Protein AF-A0A961H4I8-F1 (afdb_monomer_lite)

Foldseek 3Di:
DLVVVLVVVVVCVVVVNDDPVVNVVSVVVVVVVVVVVVVVVVVVVVVLVVVCVVVVHDDPRSVPDDPPDDDPDPPPPPPVDPDDDDDDDDPPDDDDDDDDDDDDDDDD

Radius of gyration: 35.96 Å; chains: 1; bounding box: 76×54×90 Å

Structure (mmCIF, N/CA/C/O backbone):
data_AF-A0A961H4I8-F1
#
_entry.id   AF-A0A961H4I8-F1
#
loop_
_atom_site.group_PDB
_atom_site.id
_atom_site.type_symbol
_atom_site.label_atom_id
_atom_site.label_alt_id
_atom_site.label_comp_id
_atom_site.label_asym_id
_atom_site.label_entity_id
_atom_site.label_seq_id
_atom_site.pdbx_PDB_ins_code
_atom_site.Cartn_x
_atom_site.Cartn_y
_atom_site.Cartn_z
_atom_site.occupancy
_atom_site.B_iso_or_equiv
_atom_site.auth_seq_id
_atom_site.auth_comp_id
_atom_site.auth_asym_id
_atom_site.auth_atom_id
_atom_site.pdbx_PDB_model_num
ATOM 1 N N . SER A 1 1 ? 8.508 -9.123 -2.137 1.00 87.50 1 SER A N 1
ATOM 2 C CA . SER A 1 1 ? 7.846 -7.839 -1.814 1.00 87.50 1 SER A CA 1
ATOM 3 C C . SER A 1 1 ? 8.085 -6.855 -2.954 1.00 87.50 1 SER A C 1
ATOM 5 O O . SER A 1 1 ? 9.051 -7.041 -3.688 1.00 87.50 1 SER A O 1
ATOM 7 N N . ALA A 1 2 ? 7.248 -5.821 -3.115 1.00 95.44 2 ALA A N 1
ATOM 8 C CA . ALA A 1 2 ? 7.421 -4.816 -4.177 1.00 95.44 2 ALA A CA 1
ATOM 9 C C . ALA A 1 2 ? 8.763 -4.060 -4.079 1.00 95.44 2 ALA A C 1
ATOM 11 O O . ALA A 1 2 ? 9.375 -3.751 -5.094 1.00 95.44 2 ALA A O 1
ATOM 12 N N . ALA A 1 3 ? 9.273 -3.841 -2.860 1.00 97.00 3 ALA A N 1
ATOM 13 C CA . ALA A 1 3 ? 10.578 -3.213 -2.639 1.00 97.00 3 ALA A CA 1
ATOM 14 C C . ALA A 1 3 ? 11.747 -4.046 -3.194 1.00 97.00 3 ALA A C 1
ATOM 16 O O . ALA A 1 3 ? 12.599 -3.508 -3.891 1.00 97.00 3 ALA A O 1
ATOM 17 N N . LEU A 1 4 ? 11.754 -5.363 -2.944 1.00 97.94 4 LEU A N 1
ATOM 18 C CA . LEU A 1 4 ? 12.785 -6.260 -3.482 1.00 97.94 4 LEU A CA 1
ATOM 19 C C . LEU A 1 4 ? 12.721 -6.354 -5.013 1.00 97.94 4 LEU A C 1
ATOM 21 O O . LEU A 1 4 ? 13.757 -6.452 -5.665 1.00 97.94 4 LEU A O 1
ATOM 25 N N . ALA A 1 5 ? 11.514 -6.308 -5.588 1.00 96.94 5 ALA A N 1
ATOM 26 C CA . ALA A 1 5 ? 11.332 -6.288 -7.038 1.00 96.94 5 ALA A CA 1
ATOM 27 C C . ALA A 1 5 ? 11.923 -5.012 -7.659 1.00 96.94 5 ALA A C 1
ATOM 29 O O . ALA A 1 5 ? 12.699 -5.103 -8.608 1.00 96.94 5 ALA A O 1
ATOM 30 N N . PHE A 1 6 ? 11.638 -3.845 -7.072 1.00 98.31 6 PHE A N 1
ATOM 31 C CA . PHE A 1 6 ? 12.216 -2.574 -7.508 1.00 98.31 6 PHE A CA 1
ATOM 32 C C . PHE A 1 6 ? 13.747 -2.553 -7.379 1.00 98.31 6 PHE A C 1
ATOM 34 O O . PHE A 1 6 ? 14.434 -2.162 -8.316 1.00 98.31 6 PHE A O 1
ATOM 41 N N . GLU A 1 7 ? 14.303 -3.044 -6.268 1.00 98.38 7 GLU A N 1
ATOM 42 C CA . GLU A 1 7 ? 15.759 -3.142 -6.079 1.00 98.38 7 GLU A CA 1
ATOM 43 C C . GLU A 1 7 ? 16.421 -4.073 -7.114 1.00 98.38 7 GLU A C 1
ATOM 45 O O . GLU A 1 7 ? 17.521 -3.812 -7.604 1.00 98.38 7 GLU A O 1
ATOM 50 N N . GLY A 1 8 ? 15.756 -5.177 -7.466 1.00 98.38 8 GLY A N 1
ATOM 51 C CA . GLY A 1 8 ? 16.187 -6.058 -8.551 1.00 98.38 8 GLY A CA 1
ATOM 52 C C . GLY A 1 8 ? 16.180 -5.352 -9.908 1.00 98.38 8 GLY A C 1
ATOM 53 O O . GLY A 1 8 ? 17.176 -5.403 -10.627 1.00 98.38 8 GLY A O 1
ATOM 54 N N . ALA A 1 9 ? 15.093 -4.652 -10.234 1.00 98.06 9 ALA A N 1
ATOM 55 C CA . ALA A 1 9 ? 14.967 -3.906 -11.483 1.00 98.06 9 ALA A CA 1
ATOM 56 C C . ALA A 1 9 ? 15.982 -2.764 -11.594 1.00 98.06 9 ALA A C 1
ATOM 58 O O . ALA A 1 9 ? 16.558 -2.587 -12.662 1.00 98.06 9 ALA A O 1
ATOM 59 N N . GLN A 1 10 ? 16.280 -2.059 -10.498 1.00 98.44 10 GLN A N 1
ATOM 60 C CA . GLN A 1 10 ? 17.323 -1.032 -10.480 1.00 98.44 10 GLN A CA 1
ATOM 61 C C . GLN A 1 10 ? 18.674 -1.614 -10.905 1.00 98.44 10 GLN A C 1
ATOM 63 O O . GLN A 1 10 ? 19.298 -1.107 -11.829 1.00 98.44 10 GLN A O 1
ATOM 68 N N . ARG A 1 11 ? 19.079 -2.749 -10.321 1.00 98.56 11 ARG A N 1
ATOM 69 C CA . ARG A 1 11 ? 20.334 -3.423 -10.695 1.00 98.56 11 ARG A CA 1
ATOM 70 C C . ARG A 1 11 ? 20.356 -3.881 -12.151 1.00 98.56 11 ARG A C 1
ATOM 72 O O . ARG A 1 11 ? 21.398 -3.822 -12.796 1.00 98.56 11 ARG A O 1
ATOM 79 N N . LEU A 1 12 ? 19.227 -4.361 -12.669 1.00 98.38 12 LEU A N 1
ATOM 80 C CA . LEU A 1 12 ? 19.120 -4.762 -14.072 1.00 98.38 12 LEU A CA 1
ATOM 81 C C . LEU A 1 12 ? 19.204 -3.559 -15.015 1.00 98.38 12 LEU A C 1
ATOM 83 O O . LEU A 1 12 ? 19.835 -3.668 -16.063 1.00 98.38 12 LEU A O 1
ATOM 87 N N . TYR A 1 13 ? 18.603 -2.432 -14.643 1.00 98.50 13 TYR A N 1
ATOM 88 C CA . TYR A 1 13 ? 18.672 -1.193 -15.409 1.00 98.50 13 TYR A CA 1
ATOM 89 C C . TYR A 1 13 ? 20.095 -0.629 -15.420 1.00 98.50 13 TYR A C 1
ATOM 91 O O . TYR A 1 13 ? 20.620 -0.321 -16.486 1.00 98.50 13 TYR A O 1
ATOM 99 N N . ASP A 1 14 ? 20.757 -0.599 -14.261 1.00 98.25 14 ASP A N 1
ATOM 100 C CA . ASP A 1 14 ? 22.144 -0.142 -14.127 1.00 98.25 14 ASP A CA 1
ATOM 101 C C . ASP A 1 14 ? 23.116 -1.012 -14.949 1.00 98.25 14 ASP A C 1
ATOM 103 O O . ASP A 1 14 ? 24.116 -0.523 -15.471 1.00 98.25 14 ASP A O 1
ATOM 107 N N . ALA A 1 15 ? 22.804 -2.304 -15.106 1.00 98.31 15 ALA A N 1
ATOM 108 C CA . ALA A 1 15 ? 23.533 -3.231 -15.971 1.00 98.31 15 ALA A CA 1
ATOM 109 C C . ALA A 1 15 ? 23.150 -3.133 -17.465 1.00 98.31 15 ALA A C 1
ATOM 111 O O . ALA A 1 15 ? 23.727 -3.845 -18.285 1.00 98.31 15 ALA A O 1
ATOM 112 N N . GLY A 1 16 ? 22.176 -2.292 -17.829 1.00 97.88 16 GLY A N 1
ATOM 113 C CA . GLY A 1 16 ? 21.677 -2.134 -19.199 1.00 97.88 16 GLY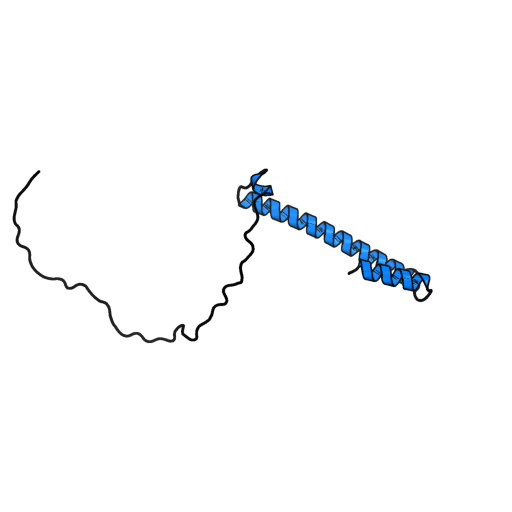 A CA 1
ATOM 114 C C . GLY A 1 16 ? 20.810 -3.293 -19.705 1.00 97.88 16 GLY A C 1
ATOM 115 O O . GLY A 1 16 ? 20.562 -3.392 -20.904 1.00 97.88 16 GLY A O 1
ATOM 116 N N . ASN A 1 17 ? 20.349 -4.176 -18.814 1.00 98.44 17 ASN A N 1
ATOM 117 C CA . ASN A 1 17 ? 19.570 -5.367 -19.169 1.00 98.44 17 ASN A CA 1
ATOM 118 C C . ASN A 1 17 ? 18.081 -5.078 -19.393 1.00 98.44 17 ASN A C 1
ATOM 120 O O . ASN A 1 17 ? 17.392 -5.883 -20.017 1.00 98.44 17 ASN A O 1
ATOM 124 N N . ILE A 1 18 ? 17.572 -3.966 -18.863 1.00 98.44 18 ILE A N 1
ATOM 125 C CA . ILE A 1 18 ? 16.188 -3.523 -19.053 1.00 98.44 18 ILE A CA 1
ATOM 126 C C . ILE A 1 18 ? 16.160 -2.045 -19.426 1.00 98.44 18 ILE A C 1
ATOM 128 O O . ILE A 1 18 ? 17.100 -1.301 -19.148 1.00 98.44 18 ILE A O 1
ATOM 132 N N . VAL A 1 19 ? 15.064 -1.616 -20.044 1.00 98.31 19 VAL A N 1
ATOM 133 C CA . VAL A 1 19 ? 14.852 -0.213 -20.416 1.00 98.31 19 VAL A CA 1
ATOM 134 C C . VAL A 1 19 ? 14.240 0.581 -19.260 1.00 98.31 19 VAL A C 1
ATOM 136 O O . VAL A 1 19 ? 13.623 0.019 -18.356 1.00 98.31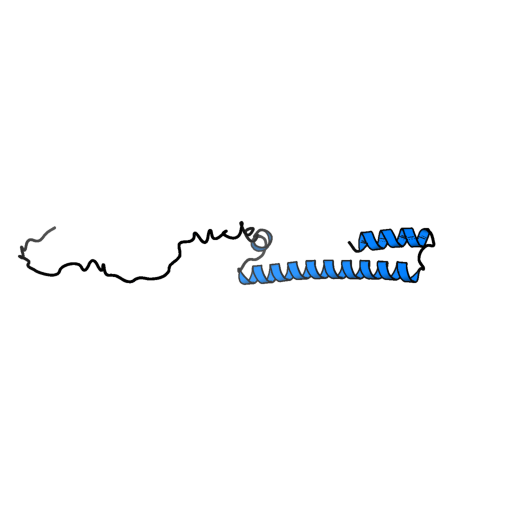 19 VAL A O 1
ATOM 139 N N . GLU A 1 20 ? 14.355 1.909 -19.315 1.00 98.19 20 GLU A N 1
ATOM 140 C CA . GLU A 1 20 ? 13.848 2.820 -18.275 1.00 98.19 20 GLU A CA 1
ATOM 141 C C . GLU A 1 20 ? 12.350 2.623 -17.994 1.00 98.19 20 GLU A C 1
ATOM 143 O O . GLU A 1 20 ? 11.917 2.664 -16.845 1.00 98.19 20 GLU A O 1
ATOM 148 N N . LEU A 1 21 ? 11.556 2.322 -19.029 1.00 98.31 21 LEU A N 1
ATOM 149 C CA . LEU A 1 21 ? 10.129 2.034 -18.879 1.00 98.31 21 LEU A CA 1
ATOM 150 C C . LEU A 1 21 ? 9.862 0.872 -17.908 1.00 98.31 21 LEU A C 1
ATOM 152 O O . LEU A 1 21 ? 8.900 0.925 -17.143 1.00 98.31 21 LEU A O 1
ATOM 156 N N . ASP A 1 22 ? 10.693 -0.170 -17.927 1.00 98.31 22 ASP A N 1
ATOM 157 C CA . ASP A 1 22 ? 10.526 -1.322 -17.040 1.00 98.31 22 ASP A CA 1
ATOM 158 C C . ASP A 1 22 ? 10.929 -0.981 -15.602 1.00 98.31 22 ASP A C 1
ATOM 160 O O . ASP A 1 22 ? 10.229 -1.367 -14.665 1.00 98.31 22 ASP A O 1
ATOM 164 N N . LEU A 1 23 ? 11.973 -0.165 -15.416 1.00 98.56 23 LEU A N 1
ATOM 165 C CA . LEU A 1 23 ? 12.325 0.374 -14.100 1.00 98.56 23 LEU A CA 1
ATOM 166 C C . LEU A 1 23 ? 11.185 1.228 -13.516 1.00 98.56 23 LEU A C 1
ATOM 168 O O . LEU A 1 23 ? 10.799 1.048 -12.358 1.00 98.56 23 LEU A O 1
ATOM 172 N N . LEU A 1 24 ? 10.606 2.123 -14.323 1.00 98.62 24 LEU A N 1
ATOM 173 C CA . LEU A 1 24 ? 9.497 2.991 -13.915 1.00 98.62 24 LEU A CA 1
ATOM 174 C C . LEU A 1 24 ? 8.238 2.194 -13.550 1.00 98.62 24 LEU A C 1
ATOM 176 O O . LEU A 1 24 ? 7.519 2.566 -12.622 1.00 98.62 24 LEU A O 1
ATOM 180 N N . ARG A 1 25 ? 7.979 1.065 -14.221 1.00 98.38 25 ARG A N 1
ATOM 181 C CA . ARG A 1 25 ? 6.878 0.157 -13.859 1.00 98.38 25 ARG A CA 1
ATOM 182 C C . ARG A 1 25 ? 7.060 -0.436 -12.467 1.00 98.38 25 ARG A C 1
ATOM 184 O O . ARG A 1 25 ? 6.102 -0.455 -11.695 1.00 98.38 25 ARG A O 1
ATOM 191 N N . GLU A 1 26 ? 8.260 -0.900 -12.124 1.00 98.31 26 GLU A N 1
ATOM 192 C CA . GLU A 1 26 ? 8.509 -1.418 -10.773 1.00 98.31 26 GLU A CA 1
ATOM 193 C C . GLU A 1 26 ? 8.470 -0.308 -9.715 1.00 98.31 26 GLU A C 1
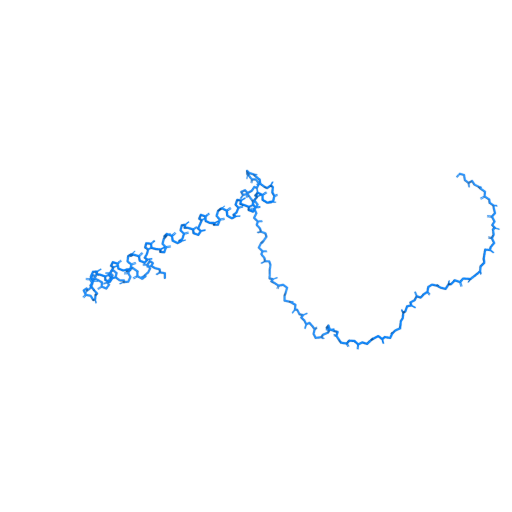ATOM 195 O O . GLU A 1 26 ? 7.979 -0.531 -8.606 1.00 98.31 26 GLU A O 1
ATOM 200 N N . GLN A 1 27 ? 8.903 0.910 -10.058 1.00 98.50 27 GLN A N 1
ATOM 201 C CA . GLN A 1 27 ? 8.768 2.069 -9.175 1.00 98.50 27 GLN A CA 1
ATOM 202 C C . GLN A 1 27 ? 7.295 2.385 -8.881 1.00 98.50 27 GLN A C 1
ATOM 204 O O . GLN A 1 27 ? 6.929 2.583 -7.720 1.00 98.50 27 GLN A O 1
ATOM 209 N N . ALA A 1 28 ? 6.444 2.388 -9.911 1.00 98.56 28 ALA A N 1
ATOM 210 C CA . ALA A 1 28 ? 5.007 2.594 -9.759 1.00 98.56 28 ALA A CA 1
ATOM 211 C C . ALA A 1 28 ? 4.382 1.516 -8.860 1.00 98.56 28 ALA A C 1
ATOM 213 O O . ALA A 1 28 ? 3.691 1.846 -7.900 1.00 98.56 28 ALA A O 1
ATOM 214 N N . ARG A 1 29 ? 4.726 0.238 -9.074 1.00 98.31 29 ARG A N 1
ATOM 215 C CA . ARG A 1 29 ? 4.260 -0.871 -8.221 1.00 98.31 29 ARG A CA 1
ATOM 216 C C . ARG A 1 29 ? 4.687 -0.728 -6.761 1.00 98.31 29 ARG A C 1
ATOM 218 O O . ARG A 1 29 ? 3.926 -1.080 -5.861 1.00 98.31 29 ARG A O 1
ATOM 225 N N . LEU A 1 30 ? 5.897 -0.230 -6.499 1.00 98.56 30 LEU A N 1
ATOM 226 C CA . LEU A 1 30 ? 6.334 0.082 -5.137 1.00 98.56 30 LEU A CA 1
ATOM 227 C C . LEU A 1 30 ? 5.500 1.219 -4.527 1.00 98.56 30 LEU A C 1
ATOM 229 O O . LEU A 1 30 ? 5.146 1.145 -3.349 1.00 98.56 30 LEU A O 1
ATOM 233 N N . GLY A 1 31 ? 5.180 2.246 -5.316 1.00 98.38 31 GLY A N 1
ATOM 234 C CA . GLY A 1 31 ? 4.262 3.316 -4.926 1.00 98.38 31 GLY A CA 1
ATOM 235 C C . GLY A 1 31 ? 2.886 2.778 -4.536 1.00 98.38 31 GLY A C 1
ATOM 236 O O . GLY A 1 31 ? 2.427 3.028 -3.422 1.00 98.38 31 GLY A O 1
ATOM 237 N N . ASP A 1 32 ? 2.284 1.954 -5.391 1.00 98.44 32 ASP A N 1
ATOM 238 C CA . ASP A 1 32 ? 0.974 1.341 -5.148 1.00 98.44 32 ASP A CA 1
ATOM 239 C C . ASP A 1 32 ? 0.970 0.486 -3.878 1.00 98.44 32 ASP A C 1
ATOM 241 O O . ASP A 1 32 ? 0.066 0.593 -3.049 1.00 98.44 32 ASP A O 1
ATOM 245 N N . ALA A 1 33 ? 2.016 -0.320 -3.672 1.00 98.31 33 ALA A N 1
ATOM 246 C CA . ALA A 1 33 ? 2.152 -1.139 -2.473 1.00 98.31 33 ALA A CA 1
ATOM 247 C C . ALA A 1 33 ? 2.232 -0.293 -1.189 1.00 98.31 33 ALA A C 1
ATOM 249 O O . ALA A 1 33 ? 1.679 -0.683 -0.161 1.00 98.31 33 ALA A O 1
ATOM 250 N N . ARG A 1 34 ? 2.892 0.872 -1.238 1.00 98.25 34 ARG A N 1
ATOM 251 C CA . ARG A 1 34 ? 2.942 1.812 -0.106 1.00 98.25 34 ARG A CA 1
ATOM 252 C C . ARG A 1 34 ? 1.576 2.434 0.1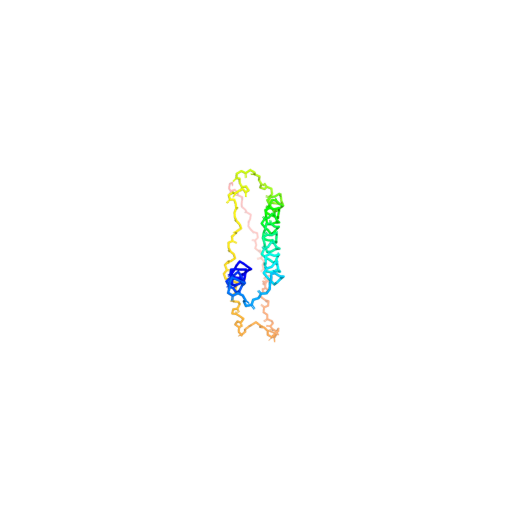63 1.00 98.25 34 ARG A C 1
ATOM 254 O O . ARG A 1 34 ? 1.144 2.442 1.310 1.00 98.25 34 ARG A O 1
ATOM 261 N N . CYS A 1 35 ? 0.880 2.889 -0.878 1.00 98.56 35 CYS A N 1
ATOM 262 C CA . CYS A 1 35 ? -0.477 3.423 -0.751 1.00 98.56 35 CYS A CA 1
ATOM 263 C C . CYS A 1 35 ? -1.437 2.386 -0.152 1.00 98.56 35 CYS A C 1
ATOM 265 O O . CYS A 1 35 ? -2.187 2.701 0.770 1.00 98.56 35 CYS A O 1
ATOM 267 N N . ALA A 1 36 ? -1.374 1.139 -0.627 1.00 98.00 36 ALA A N 1
ATOM 268 C CA . ALA A 1 36 ? -2.182 0.041 -0.108 1.00 98.00 36 ALA A CA 1
ATOM 269 C C . ALA A 1 36 ? -1.892 -0.241 1.374 1.00 98.00 36 ALA A C 1
ATOM 271 O O . ALA A 1 36 ?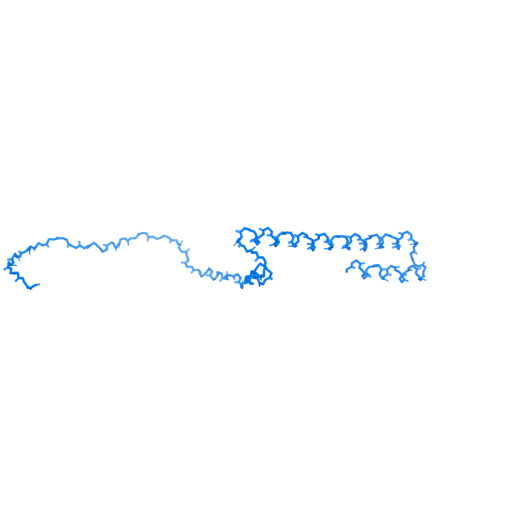 -2.828 -0.407 2.155 1.00 98.00 36 ALA A O 1
ATOM 272 N N . LEU A 1 37 ? -0.615 -0.240 1.779 1.00 97.75 37 LEU A N 1
ATOM 273 C CA . LEU A 1 37 ? -0.226 -0.413 3.179 1.00 97.75 37 LEU A CA 1
ATOM 274 C C . LEU A 1 37 ? -0.800 0.700 4.060 1.00 97.75 37 LEU A C 1
ATOM 276 O O . LEU A 1 37 ? -1.483 0.411 5.038 1.00 97.75 37 LEU A O 1
ATOM 280 N N . THR A 1 38 ? -0.587 1.964 3.692 1.00 98.06 38 THR A N 1
ATOM 281 C CA . THR A 1 38 ? -1.114 3.100 4.460 1.00 98.06 38 THR A CA 1
ATOM 282 C C . THR A 1 38 ? -2.641 3.073 4.529 1.00 98.06 38 THR A C 1
ATOM 284 O O . THR A 1 38 ? -3.217 3.323 5.586 1.00 98.06 38 THR A O 1
ATOM 287 N N . SER A 1 39 ? -3.316 2.711 3.434 1.00 98.12 39 SER A N 1
ATOM 288 C CA . SER A 1 39 ? -4.773 2.551 3.421 1.00 98.12 39 SER A CA 1
ATOM 289 C C . SER A 1 39 ? -5.235 1.461 4.389 1.00 98.12 39 SER A C 1
ATOM 291 O O . SER A 1 39 ? -6.209 1.660 5.116 1.00 98.12 39 SER A O 1
ATOM 293 N N . ALA A 1 40 ? -4.545 0.319 4.426 1.00 97.88 40 ALA A N 1
ATOM 294 C CA . ALA A 1 40 ? -4.860 -0.769 5.345 1.00 97.88 40 ALA A CA 1
ATOM 295 C C . ALA A 1 40 ? -4.619 -0.367 6.811 1.00 97.88 40 ALA A C 1
ATOM 297 O O . ALA A 1 40 ? -5.454 -0.648 7.666 1.00 97.88 40 ALA A O 1
ATOM 298 N N . GLU A 1 41 ? -3.530 0.347 7.107 1.00 97.75 41 GLU A N 1
ATOM 299 C CA . GLU A 1 41 ? -3.226 0.848 8.455 1.00 97.75 41 GLU A CA 1
ATOM 300 C C . GLU A 1 41 ? -4.268 1.856 8.959 1.00 97.75 41 GLU A C 1
ATOM 302 O O . GLU A 1 41 ? -4.652 1.827 10.132 1.00 97.75 41 GLU A O 1
ATOM 307 N N . VAL A 1 42 ? -4.741 2.748 8.084 1.00 97.88 42 VAL A N 1
ATOM 308 C CA . VAL A 1 42 ? -5.829 3.681 8.407 1.00 97.88 42 VAL A CA 1
ATOM 309 C C . VAL A 1 42 ? -7.131 2.922 8.635 1.00 97.88 42 VAL A C 1
ATOM 311 O O . VAL A 1 42 ? -7.792 3.164 9.641 1.00 97.88 42 VAL A O 1
ATOM 314 N N . SER A 1 43 ? -7.469 1.982 7.750 1.00 97.69 43 SER A N 1
ATOM 315 C CA . SER A 1 43 ? -8.698 1.183 7.862 1.00 97.69 43 SER A CA 1
ATOM 316 C C . SER A 1 43 ? -8.728 0.404 9.174 1.00 97.69 43 SER A C 1
ATOM 318 O O . SER A 1 43 ? -9.696 0.504 9.917 1.00 97.69 43 SER A O 1
ATOM 320 N N . LEU A 1 44 ? -7.621 -0.251 9.537 1.00 95.38 44 LEU A N 1
ATOM 321 C CA . LEU A 1 44 ? -7.487 -0.953 10.813 1.00 95.38 44 LEU A CA 1
ATOM 322 C C . LEU A 1 44 ? -7.708 -0.023 12.015 1.00 95.38 44 LEU A C 1
ATOM 324 O O . LEU A 1 44 ? -8.343 -0.410 12.994 1.00 95.38 44 LEU A O 1
ATOM 328 N N . ARG A 1 45 ? -7.179 1.205 11.966 1.00 92.69 45 ARG A N 1
ATOM 329 C CA . ARG A 1 45 ? -7.369 2.183 13.045 1.00 92.69 45 ARG A CA 1
ATOM 330 C C . ARG A 1 45 ? -8.825 2.636 13.150 1.00 92.69 45 ARG A C 1
ATOM 332 O O . ARG A 1 45 ? -9.319 2.762 14.265 1.00 92.69 45 ARG A O 1
ATOM 339 N N . MET A 1 46 ? -9.496 2.847 12.021 1.00 94.19 46 MET A N 1
ATOM 340 C CA . MET A 1 46 ? -10.918 3.201 11.989 1.00 94.19 46 MET A CA 1
ATOM 341 C C . MET A 1 46 ? -11.788 2.058 12.515 1.00 94.19 46 MET A C 1
ATOM 343 O O . MET A 1 46 ? -12.580 2.270 13.423 1.00 94.19 46 MET A O 1
ATOM 347 N N . GLU A 1 47 ? -11.567 0.829 12.048 1.00 93.56 47 GLU A N 1
ATOM 348 C CA . GLU A 1 47 ? -12.279 -0.359 12.536 1.00 93.56 47 GLU A CA 1
ATOM 349 C C . GLU A 1 47 ? -12.066 -0.577 14.040 1.00 93.56 47 GLU A C 1
ATOM 351 O O . GLU A 1 47 ? -12.976 -0.995 14.758 1.00 93.56 47 GLU A O 1
ATOM 356 N N . ARG A 1 48 ? -10.861 -0.275 14.543 1.00 91.44 48 ARG A N 1
ATOM 357 C CA . ARG A 1 48 ? -10.564 -0.343 15.975 1.00 91.44 48 ARG A CA 1
ATOM 358 C C . ARG A 1 48 ? -11.364 0.679 16.772 1.00 91.44 48 ARG A C 1
ATOM 360 O O . ARG A 1 48 ? -11.829 0.352 17.862 1.00 91.44 48 ARG A O 1
ATOM 367 N N . GLU A 1 49 ? -11.500 1.886 16.243 1.00 92.19 49 GLU A N 1
ATOM 368 C CA . GLU A 1 49 ? -12.283 2.947 16.866 1.00 92.19 49 GLU A CA 1
ATOM 369 C C . GLU A 1 49 ? -13.779 2.615 16.852 1.00 92.19 49 GLU A C 1
ATOM 371 O O . GLU A 1 49 ? -14.423 2.682 17.896 1.00 92.19 49 GLU A O 1
ATOM 376 N N . ASP A 1 50 ? -14.309 2.138 15.726 1.00 92.88 50 ASP A N 1
ATOM 377 C CA . ASP A 1 50 ? -15.702 1.693 15.615 1.00 92.88 50 ASP A CA 1
ATOM 378 C C . ASP A 1 50 ? -16.005 0.559 16.609 1.00 92.88 50 ASP A C 1
ATOM 380 O O . ASP A 1 50 ? -17.014 0.578 17.318 1.00 92.88 50 ASP A O 1
ATOM 384 N N . LEU A 1 51 ? -15.096 -0.414 16.731 1.00 92.81 51 LEU A N 1
ATOM 385 C CA . LEU A 1 51 ? -15.213 -1.486 17.717 1.00 92.81 51 LEU A CA 1
ATOM 386 C C . LEU A 1 51 ? -15.168 -0.951 19.155 1.00 92.81 51 LEU A C 1
ATOM 388 O O . LEU A 1 51 ? -15.952 -1.392 19.996 1.00 92.81 51 LEU A O 1
ATOM 392 N N . ASN A 1 52 ? -14.271 -0.011 19.452 1.00 93.06 52 ASN A N 1
ATOM 393 C CA . ASN A 1 52 ? -14.201 0.614 20.770 1.00 93.06 52 ASN A CA 1
ATOM 394 C C . ASN A 1 52 ? -15.513 1.338 21.107 1.00 93.06 52 ASN A C 1
ATOM 396 O O . ASN A 1 52 ? -16.024 1.160 22.212 1.00 93.06 52 ASN A O 1
ATOM 400 N N . GLN A 1 53 ? -16.109 2.060 20.155 1.00 92.19 53 GLN A N 1
ATOM 401 C CA . GLN A 1 53 ? -17.408 2.717 20.333 1.00 92.19 53 GLN A CA 1
ATOM 402 C C . GLN A 1 53 ? -18.532 1.716 20.612 1.00 92.19 53 GLN A C 1
ATOM 404 O O . GLN A 1 53 ? -19.302 1.914 21.552 1.00 92.19 53 GLN A O 1
ATOM 409 N N . LEU A 1 54 ? -18.600 0.612 19.859 1.00 94.94 54 LEU A N 1
ATOM 410 C CA . LEU A 1 54 ? -19.585 -0.458 20.080 1.00 94.94 54 LEU A CA 1
ATOM 411 C C . LEU A 1 54 ? -19.459 -1.100 21.467 1.00 94.94 54 LEU A C 1
ATOM 413 O O . LEU A 1 54 ? -20.458 -1.498 22.063 1.00 94.94 54 LEU A O 1
ATOM 417 N N . LEU A 1 55 ? -18.235 -1.187 21.989 1.00 92.50 55 LEU A N 1
ATOM 418 C CA . LEU A 1 55 ? -17.948 -1.700 23.328 1.00 92.50 55 LEU A CA 1
ATOM 419 C C . LEU A 1 55 ? -18.072 -0.634 24.431 1.00 92.50 55 LEU A C 1
ATOM 421 O O . LEU A 1 55 ? -17.878 -0.956 25.604 1.00 92.50 55 LEU A O 1
ATOM 425 N N . GLY A 1 56 ? -18.382 0.621 24.085 1.00 95.06 56 GLY A N 1
ATOM 426 C CA . GLY A 1 56 ? -18.437 1.735 25.035 1.00 95.06 56 GLY A CA 1
ATOM 427 C C . GLY A 1 56 ? -17.079 2.063 25.665 1.00 95.06 56 GLY A C 1
ATOM 428 O O . GLY A 1 56 ? -17.017 2.542 26.795 1.00 95.06 56 GLY A O 1
ATOM 429 N N . LEU A 1 57 ? -15.981 1.759 24.971 1.00 92.75 57 LEU A N 1
ATOM 430 C CA . LEU A 1 57 ? -14.621 2.035 25.419 1.00 92.75 57 LEU A CA 1
ATOM 431 C C . LEU A 1 57 ? -14.181 3.397 24.886 1.00 92.75 57 LEU A C 1
ATOM 433 O O . LEU A 1 57 ? -14.260 3.660 23.691 1.00 92.75 57 LEU A O 1
ATOM 437 N N . TRP A 1 58 ? -13.659 4.250 25.763 1.00 88.00 58 TRP A N 1
ATOM 438 C CA . TRP A 1 58 ? -13.122 5.557 25.386 1.00 88.00 58 TRP A CA 1
ATOM 439 C C . TRP A 1 58 ? -11.823 5.876 26.119 1.00 88.00 58 TRP A C 1
ATOM 441 O O . TRP A 1 58 ? -11.526 5.344 27.199 1.00 88.00 58 TRP A O 1
ATOM 451 N N . GLY A 1 59 ? -11.046 6.779 25.521 1.00 88.38 59 GLY A N 1
ATOM 452 C CA . GLY A 1 59 ? -9.802 7.286 26.086 1.00 88.38 59 GLY A CA 1
ATOM 453 C C . GLY A 1 59 ? -8.818 6.159 26.434 1.00 88.38 59 GLY A C 1
ATOM 454 O O . GLY A 1 59 ? -8.702 5.184 25.688 1.00 88.38 59 GLY A O 1
ATOM 455 N N . PRO A 1 60 ? -8.146 6.223 27.597 1.00 89.62 60 PRO A N 1
ATOM 456 C CA . PRO A 1 60 ? -7.082 5.277 27.924 1.00 89.62 60 PRO A CA 1
ATOM 457 C C . PRO A 1 60 ? -7.538 3.811 28.025 1.00 89.62 60 PRO A C 1
ATOM 459 O O . PRO A 1 60 ? -6.709 2.903 27.980 1.00 89.62 60 PRO A O 1
ATOM 462 N N . LEU A 1 61 ? -8.838 3.554 28.209 1.00 85.12 61 LEU A N 1
ATOM 463 C CA . LEU A 1 61 ? -9.371 2.193 28.249 1.00 85.12 61 LEU A CA 1
ATOM 464 C C . LEU A 1 61 ? -9.436 1.571 26.846 1.00 85.12 61 LEU A C 1
ATOM 466 O O . LEU A 1 61 ? -9.045 0.418 26.691 1.00 85.12 61 LEU A O 1
ATOM 470 N N . GLY A 1 62 ? -9.858 2.338 25.834 1.00 88.00 62 GLY A N 1
ATOM 471 C CA . GLY A 1 62 ? -9.902 1.885 24.438 1.00 88.00 62 GLY A CA 1
ATOM 472 C C . GLY A 1 62 ? -8.512 1.673 23.829 1.00 88.00 62 GLY A C 1
ATOM 473 O O . GLY A 1 62 ? -8.323 0.757 23.031 1.00 88.00 62 GLY A O 1
ATOM 474 N N . GLU A 1 63 ? -7.521 2.462 24.256 1.00 86.56 63 GLU A N 1
ATOM 475 C CA . GLU A 1 63 ? -6.123 2.310 23.823 1.00 86.56 63 GLU A CA 1
ATOM 476 C C . GLU A 1 63 ? -5.445 1.062 24.406 1.00 86.56 63 GLU A C 1
ATOM 478 O O . GLU A 1 63 ? -4.623 0.428 23.745 1.00 86.56 63 GLU A O 1
ATOM 483 N N . ARG A 1 64 ? -5.763 0.711 25.660 1.00 89.00 64 ARG A N 1
ATOM 484 C CA . ARG A 1 64 ? -5.136 -0.422 26.363 1.00 89.00 64 ARG A CA 1
ATOM 485 C C . ARG A 1 64 ? -5.847 -1.744 26.141 1.00 89.00 64 ARG A C 1
ATOM 487 O O . ARG A 1 64 ? -5.218 -2.793 26.272 1.00 89.00 64 ARG A O 1
ATOM 494 N N . TRP A 1 65 ? -7.152 -1.709 25.891 1.00 87.75 65 TRP A N 1
ATOM 495 C CA . TRP A 1 65 ? -7.912 -2.920 25.639 1.00 87.75 65 TRP A CA 1
ATOM 496 C C . TRP A 1 65 ? -7.382 -3.598 24.373 1.00 87.75 65 TRP A C 1
ATOM 498 O O . TRP A 1 65 ? -7.075 -2.934 23.385 1.00 87.75 65 TRP A O 1
ATOM 508 N N . GLN A 1 66 ? -7.273 -4.925 24.398 1.00 85.94 66 GLN A N 1
ATOM 509 C CA . GLN A 1 66 ? -6.884 -5.758 23.262 1.00 85.94 66 GLN A CA 1
ATOM 510 C C . GLN A 1 66 ? -7.835 -6.955 23.197 1.00 85.94 66 GLN A C 1
ATOM 512 O O . GLN A 1 66 ? -8.205 -7.487 24.250 1.00 85.94 66 GLN A O 1
ATOM 517 N N . PRO A 1 67 ? -8.263 -7.379 21.996 1.00 81.00 67 PRO A N 1
ATOM 518 C CA . PRO A 1 67 ? -9.033 -8.603 21.869 1.00 81.00 67 PRO A CA 1
ATOM 519 C C . PRO A 1 67 ? -8.152 -9.772 22.320 1.00 81.00 67 PRO A C 1
ATOM 521 O O . PRO A 1 67 ? -6.952 -9.794 22.040 1.00 81.00 67 PRO A O 1
ATOM 524 N N . ALA A 1 68 ? -8.736 -10.739 23.029 1.00 83.06 68 ALA A N 1
ATOM 525 C CA . ALA A 1 68 ? -8.012 -11.954 23.376 1.00 83.06 68 ALA A CA 1
ATOM 526 C C . ALA A 1 68 ? -7.524 -12.622 22.083 1.00 83.06 68 ALA A C 1
ATOM 528 O O . ALA A 1 68 ? -8.288 -12.724 21.117 1.00 83.06 68 ALA A O 1
ATOM 529 N N . SER A 1 69 ? -6.265 -13.069 22.052 1.00 79.62 69 SER A N 1
ATOM 530 C CA . SER A 1 69 ? -5.808 -13.913 20.953 1.00 79.62 69 SER A CA 1
ATOM 531 C C . SER A 1 69 ? -6.741 -15.116 20.875 1.00 79.62 69 SER A C 1
ATOM 533 O O . SER A 1 69 ? -7.052 -15.740 21.894 1.00 79.62 69 SER A O 1
ATOM 535 N N . GLN A 1 70 ? -7.239 -15.418 19.676 1.00 72.44 70 GLN A N 1
ATOM 536 C CA . GLN A 1 70 ? -7.981 -16.654 19.497 1.00 72.44 70 GLN A CA 1
ATOM 537 C C . GLN A 1 70 ? -7.020 -17.790 19.845 1.00 72.44 70 GLN A C 1
ATOM 539 O O . GLN A 1 70 ? -5.997 -17.983 19.186 1.00 72.44 70 GLN A O 1
ATOM 544 N N . GLY A 1 71 ? -7.329 -18.491 20.939 1.00 74.44 71 GLY A N 1
ATOM 545 C CA . GLY A 1 71 ? -6.698 -19.763 21.247 1.00 74.44 71 GLY A CA 1
ATOM 546 C C . GLY A 1 71 ? -6.902 -20.731 20.079 1.00 74.44 71 GLY A C 1
ATOM 547 O O . GLY A 1 71 ? -7.698 -20.448 19.176 1.00 74.44 71 GLY A O 1
ATOM 548 N N . PRO A 1 72 ? -6.192 -21.868 20.065 1.00 80.56 72 PRO A N 1
ATOM 549 C CA . PRO A 1 72 ? -6.421 -22.878 19.043 1.00 80.56 72 PRO A CA 1
ATOM 550 C C . PRO A 1 72 ? -7.924 -23.141 18.934 1.00 80.56 72 PRO A C 1
ATOM 552 O O . PRO A 1 72 ? -8.602 -23.303 19.954 1.00 80.56 72 PRO A O 1
ATOM 555 N N . LEU A 1 73 ? -8.440 -23.125 17.698 1.00 72.19 73 LEU A N 1
ATOM 556 C CA . LEU A 1 73 ? -9.803 -23.572 17.431 1.00 72.19 73 LEU A CA 1
ATOM 557 C C . LEU A 1 73 ? -9.977 -24.903 18.159 1.00 72.19 73 LEU A C 1
ATOM 559 O O . LEU A 1 73 ? -9.058 -25.725 18.068 1.00 72.19 73 LEU A O 1
ATOM 563 N N . PRO A 1 74 ? -11.089 -25.119 18.887 1.00 75.19 74 PRO A N 1
ATOM 564 C CA . PRO A 1 74 ? -11.354 -26.418 19.465 1.00 75.19 74 PRO A CA 1
ATOM 565 C C . PRO A 1 74 ? -11.197 -27.432 18.339 1.00 75.19 74 PRO A C 1
ATOM 567 O O . PRO A 1 74 ? -11.982 -27.438 17.389 1.00 75.19 74 PRO A O 1
ATOM 570 N N . THR A 1 75 ? -10.142 -28.246 18.402 1.00 68.44 75 THR A N 1
ATOM 571 C CA . THR A 1 75 ? -10.095 -29.471 17.629 1.00 68.44 75 THR A CA 1
ATOM 572 C C . THR A 1 75 ? -11.210 -30.266 18.253 1.00 68.44 75 THR A C 1
ATOM 574 O O . THR A 1 75 ? -11.036 -30.845 19.326 1.00 68.44 75 THR A O 1
ATOM 577 N N . ALA A 1 76 ? -12.400 -30.165 17.664 1.00 65.69 76 ALA A N 1
ATOM 578 C CA . ALA A 1 76 ? -13.419 -31.146 17.899 1.00 65.69 76 ALA A CA 1
ATOM 579 C C . ALA A 1 76 ? -12.724 -32.453 17.539 1.00 65.69 76 ALA A C 1
ATOM 581 O O . ALA A 1 76 ? -12.576 -32.793 16.366 1.00 65.69 76 ALA A O 1
ATOM 582 N N . ASP A 1 77 ? -12.242 -33.149 18.563 1.00 58.28 77 ASP A N 1
ATOM 583 C CA . ASP A 1 77 ? -12.291 -34.583 18.543 1.00 58.28 77 ASP A CA 1
ATOM 584 C C . ASP A 1 77 ? -13.785 -34.848 18.402 1.00 58.28 77 ASP A C 1
ATOM 586 O O . ASP A 1 77 ? -14.550 -34.878 19.370 1.00 58.28 77 ASP A O 1
ATOM 590 N N . LEU A 1 78 ? -14.238 -34.878 17.145 1.00 53.69 78 LEU A N 1
ATOM 591 C CA . LEU A 1 78 ? -15.449 -35.562 16.759 1.00 53.69 78 LEU A CA 1
ATOM 592 C C . LEU A 1 78 ? -15.127 -37.026 17.018 1.00 53.69 78 LEU A C 1
ATOM 594 O O . LEU A 1 78 ? -14.951 -37.803 16.084 1.00 53.69 78 LEU A O 1
ATOM 598 N N . GLY A 1 79 ? -14.996 -37.361 18.305 1.00 43.41 79 GLY A N 1
ATOM 599 C CA . GLY A 1 79 ? -14.934 -38.711 18.781 1.00 43.41 79 GLY A CA 1
ATOM 600 C C . GLY A 1 79 ? -16.107 -39.382 18.111 1.00 43.41 79 GLY A C 1
ATOM 601 O O . GLY A 1 79 ? -17.251 -38.919 18.211 1.00 43.41 79 GLY A O 1
ATOM 602 N N . GLU A 1 80 ? -15.776 -40.386 17.317 1.00 47.47 80 GLU A N 1
ATOM 603 C CA . GLU A 1 80 ? -16.694 -41.301 16.675 1.00 47.47 80 GLU A CA 1
ATOM 604 C C . GLU A 1 80 ? -17.676 -41.793 17.747 1.00 47.47 80 GLU A C 1
ATOM 606 O O . GLU A 1 80 ? -17.397 -42.706 18.516 1.00 47.47 80 GLU A O 1
ATOM 611 N N . GLY A 1 81 ? -18.793 -41.084 17.905 1.00 46.00 81 GLY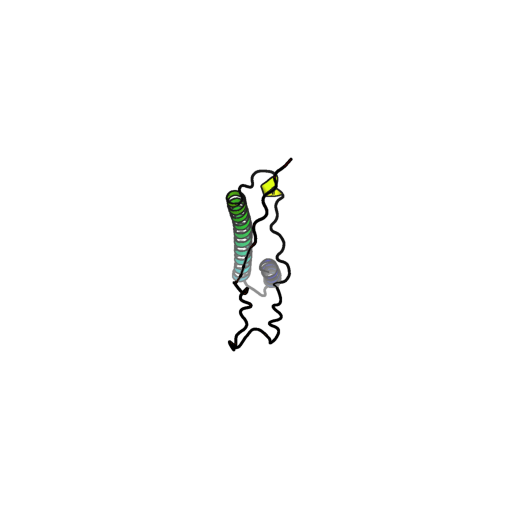 A N 1
ATOM 612 C CA . GLY A 1 81 ? -19.583 -41.215 19.126 1.00 46.00 81 GLY A CA 1
ATOM 613 C C . GLY A 1 81 ? -20.817 -40.330 19.213 1.00 46.00 81 GLY A C 1
ATOM 614 O O . GLY A 1 81 ? -21.731 -40.664 19.967 1.00 46.00 81 GLY A O 1
ATOM 615 N N . SER A 1 82 ? -20.935 -39.257 18.420 1.00 42.97 82 SER A N 1
ATOM 616 C CA . SER A 1 82 ? -22.190 -38.497 18.391 1.00 42.97 82 SER A CA 1
ATOM 617 C C . SER A 1 82 ? -23.211 -39.092 17.411 1.00 42.97 82 SER A C 1
ATOM 619 O O . SER A 1 82 ? -23.332 -38.701 16.254 1.00 42.97 82 SER A O 1
ATOM 621 N N . VAL A 1 83 ? -23.948 -40.059 17.964 1.00 47.19 83 VAL A N 1
ATOM 622 C CA . VAL A 1 83 ? -25.394 -40.291 17.819 1.00 47.19 83 VAL A CA 1
ATOM 623 C C . VAL A 1 83 ? -25.933 -40.724 16.448 1.00 47.19 83 VAL A C 1
ATOM 625 O O . VAL A 1 83 ? -26.258 -39.924 15.573 1.00 47.19 83 VAL A O 1
ATOM 628 N N . ARG A 1 84 ? -26.289 -42.015 16.369 1.00 36.91 84 ARG A N 1
ATOM 629 C CA . ARG A 1 84 ? -27.488 -42.459 15.643 1.00 36.91 84 ARG A CA 1
ATOM 630 C C . ARG A 1 84 ? -28.384 -43.298 16.558 1.00 36.91 84 ARG A C 1
ATOM 632 O O . ARG A 1 84 ? -28.076 -44.437 16.877 1.00 36.91 84 ARG A O 1
ATOM 639 N N . GLY A 1 85 ? -29.485 -42.660 16.951 1.00 47.50 85 GLY A N 1
ATOM 640 C CA . GLY A 1 85 ? -30.745 -43.155 17.511 1.00 47.50 85 GLY A CA 1
ATOM 641 C C . GLY A 1 85 ? -30.875 -44.596 18.012 1.00 47.50 85 GLY A C 1
ATOM 642 O O . GLY A 1 85 ? -30.824 -45.541 17.229 1.00 47.50 85 GLY A O 1
ATOM 643 N N . ARG A 1 86 ? -31.342 -44.729 19.259 1.00 36.25 86 ARG A N 1
ATOM 644 C CA . ARG A 1 86 ? -32.628 -45.397 19.510 1.00 36.25 86 ARG A CA 1
ATOM 645 C C . ARG A 1 86 ? -33.198 -45.020 20.872 1.00 36.25 86 ARG A C 1
ATOM 647 O O . ARG A 1 86 ? -32.550 -45.135 21.902 1.00 36.25 86 ARG A O 1
ATOM 654 N N . THR A 1 87 ? -34.446 -44.592 20.828 1.00 50.34 87 THR A N 1
ATOM 655 C CA . THR A 1 87 ? -35.375 -44.493 21.943 1.00 50.34 87 THR A CA 1
ATOM 656 C C . THR A 1 87 ? -35.599 -45.874 22.568 1.00 50.34 87 THR A C 1
ATOM 658 O O . THR A 1 87 ? -36.074 -46.765 21.870 1.00 50.34 87 THR A O 1
ATOM 661 N N . THR A 1 88 ? -35.365 -46.027 23.869 1.00 42.84 88 THR A N 1
ATOM 662 C CA . THR A 1 88 ? -36.192 -46.881 24.739 1.00 42.84 88 THR A CA 1
ATOM 663 C C . THR A 1 88 ? -36.076 -46.385 26.175 1.00 42.84 88 THR A C 1
ATOM 665 O O . THR A 1 88 ? -35.042 -46.549 26.807 1.00 42.84 88 THR A O 1
ATOM 668 N N . GLY A 1 89 ? -37.159 -45.747 26.627 1.00 43.44 89 GLY A N 1
ATOM 669 C CA . GLY A 1 89 ? -37.783 -45.899 27.944 1.00 43.44 89 GLY A CA 1
ATOM 670 C C . GLY A 1 89 ? -36.911 -45.859 29.195 1.00 43.44 89 GLY A C 1
ATOM 671 O O . GLY A 1 89 ? -36.247 -46.833 29.528 1.00 43.44 89 GLY A O 1
ATOM 672 N N . GLY A 1 90 ? -37.073 -44.790 29.973 1.00 35.41 90 GLY A N 1
ATOM 673 C CA . GLY A 1 90 ? -36.627 -44.757 31.362 1.00 35.41 90 GLY A CA 1
ATOM 674 C C . GLY A 1 90 ? -36.956 -43.454 32.081 1.00 35.41 90 GLY A C 1
ATOM 675 O O . GLY A 1 90 ? -36.082 -42.888 32.726 1.00 35.41 90 GLY A O 1
ATOM 676 N N . TRP A 1 91 ? -38.187 -42.949 31.952 1.00 36.62 91 TRP A N 1
ATOM 677 C CA . TRP A 1 91 ? -38.684 -41.921 32.868 1.00 36.62 91 TRP A CA 1
ATOM 678 C C . TRP A 1 91 ? -38.762 -42.534 34.269 1.00 36.62 91 TRP A C 1
ATOM 680 O O . TRP A 1 91 ? -39.587 -43.414 34.512 1.00 36.62 91 TRP A O 1
ATOM 690 N N . HIS A 1 92 ? -37.910 -42.087 35.192 1.00 45.94 92 HIS A N 1
ATOM 691 C CA . HIS A 1 92 ? -38.172 -42.283 36.614 1.00 45.94 92 HIS A CA 1
ATOM 692 C C . HIS A 1 92 ? -39.254 -41.284 37.028 1.00 45.94 92 HIS A C 1
ATOM 694 O O . HIS A 1 92 ? -38.987 -40.127 37.338 1.00 45.94 92 HIS A O 1
ATOM 700 N N . GLU A 1 93 ? -40.497 -41.747 36.968 1.00 49.00 93 GLU A N 1
ATOM 701 C CA . GLU A 1 93 ? -41.666 -41.066 37.509 1.00 49.00 93 GLU A CA 1
ATOM 702 C C . GLU A 1 93 ? -41.701 -41.250 39.043 1.00 49.00 93 GLU A C 1
ATOM 704 O O . GLU A 1 93 ? -41.491 -42.369 39.533 1.00 49.00 93 GLU A O 1
ATOM 709 N N . PRO A 1 94 ? -41.932 -40.190 39.838 1.00 45.72 94 PRO A N 1
ATOM 710 C CA . PRO A 1 94 ? -42.116 -40.316 41.278 1.00 45.72 94 PRO A CA 1
ATOM 711 C C . PRO A 1 94 ? -43.501 -40.911 41.570 1.00 45.72 94 PRO A C 1
ATOM 713 O O . PRO A 1 94 ? -44.519 -40.407 41.103 1.00 45.72 94 PRO A O 1
ATOM 716 N N . ARG A 1 95 ? -43.550 -41.999 42.348 1.00 40.06 95 ARG A N 1
ATOM 717 C CA . ARG A 1 95 ? -44.806 -42.681 42.706 1.00 40.06 95 ARG A CA 1
ATOM 718 C C . ARG A 1 95 ? -45.710 -41.796 43.580 1.00 40.06 95 ARG A C 1
ATOM 720 O O . ARG A 1 95 ? -45.242 -41.353 44.629 1.00 40.06 95 ARG A O 1
ATOM 727 N N . PRO A 1 96 ? -47.003 -41.618 43.241 1.00 43.78 96 PRO A N 1
ATOM 728 C CA . PRO A 1 96 ? -47.973 -41.002 44.135 1.00 43.78 96 PRO A CA 1
ATOM 729 C C . PRO A 1 96 ? -48.842 -42.041 44.870 1.00 43.78 96 PRO A C 1
ATOM 731 O O . PRO A 1 96 ? -49.238 -43.063 44.309 1.00 43.78 96 PRO A O 1
ATOM 734 N N . GLY A 1 97 ? -49.186 -41.709 46.119 1.00 35.50 97 GLY A N 1
ATOM 735 C CA . GLY A 1 97 ? -50.163 -42.386 46.985 1.00 35.50 97 GLY A CA 1
ATOM 736 C C . GLY A 1 97 ? -49.484 -43.127 48.141 1.00 35.50 97 GLY A C 1
ATOM 737 O O . GLY A 1 97 ? -48.543 -43.873 47.919 1.00 35.50 97 GLY A O 1
ATOM 738 N N . ASN A 1 98 ? -49.880 -43.032 49.409 1.00 38.91 98 ASN A N 1
ATOM 739 C CA . ASN A 1 98 ? -51.068 -42.524 50.108 1.00 38.91 98 ASN A CA 1
ATOM 740 C C . ASN A 1 98 ? -50.660 -42.706 51.603 1.00 38.91 98 ASN A C 1
ATOM 742 O O . ASN A 1 98 ? -50.170 -43.779 51.930 1.00 38.91 98 ASN A O 1
ATOM 746 N N . GLN A 1 99 ? -50.604 -41.746 52.527 1.00 40.69 99 GLN A N 1
ATOM 747 C CA . GLN A 1 99 ? -51.679 -41.142 53.323 1.00 40.69 99 GLN A CA 1
ATOM 748 C C . GLN A 1 99 ? -50.984 -40.408 54.489 1.00 40.69 99 GLN A C 1
ATOM 750 O O . GLN A 1 99 ? -49.990 -40.897 55.024 1.00 40.69 99 GLN A O 1
ATOM 755 N N . ALA A 1 100 ? -51.522 -39.260 54.897 1.00 45.81 100 ALA A N 1
ATOM 756 C CA . ALA A 1 100 ? -51.173 -38.610 56.160 1.00 45.81 100 ALA A CA 1
ATOM 757 C C . ALA A 1 100 ? -51.596 -39.477 57.369 1.00 45.81 100 ALA A C 1
ATOM 759 O O . ALA A 1 100 ? -52.504 -40.300 57.252 1.00 45.81 100 ALA A O 1
ATOM 760 N N . PRO A 1 101 ? -51.064 -39.179 58.563 1.00 43.25 101 PRO A N 1
ATOM 761 C CA . PRO A 1 101 ? -51.957 -38.537 59.516 1.00 43.25 101 PRO A CA 1
ATOM 762 C C . PRO A 1 101 ? -51.399 -37.216 60.033 1.00 43.25 101 PRO A C 1
ATOM 764 O O . PRO A 1 101 ? -50.199 -37.008 60.187 1.00 43.25 101 PRO A O 1
ATOM 767 N N . ARG A 1 102 ? -52.352 -36.316 60.266 1.00 48.12 102 ARG A N 1
ATOM 768 C CA . ARG A 1 102 ? -52.192 -35.067 60.995 1.00 48.12 102 ARG A CA 1
ATOM 769 C C . ARG A 1 102 ? -51.711 -35.393 62.404 1.00 48.12 102 ARG A C 1
ATOM 771 O O . ARG A 1 102 ? -52.346 -36.212 63.057 1.00 48.12 102 ARG A O 1
ATOM 778 N N . ASP A 1 103 ? -50.710 -34.667 62.878 1.00 43.47 103 ASP A N 1
ATOM 779 C CA . ASP A 1 103 ? -50.690 -34.298 64.284 1.00 43.47 103 ASP A CA 1
ATOM 780 C C . ASP A 1 103 ? -50.405 -32.807 64.420 1.00 43.47 103 ASP A C 1
ATOM 782 O O . ASP A 1 103 ? -49.497 -32.240 63.808 1.00 43.47 103 ASP A O 1
ATOM 786 N N . HIS A 1 104 ? -51.307 -32.173 65.158 1.00 52.19 104 HIS A N 1
ATOM 787 C CA . HIS A 1 104 ? -51.317 -30.763 65.486 1.00 52.19 104 HIS A CA 1
ATOM 788 C C . HIS A 1 104 ? -50.424 -30.538 66.707 1.00 52.19 104 HIS A C 1
ATOM 790 O O . HIS A 1 104 ? -50.591 -31.203 67.724 1.00 52.19 104 HIS A O 1
ATOM 796 N N . GLY A 1 105 ? -49.539 -29.548 66.648 1.00 39.09 105 GLY A N 1
ATOM 797 C CA . GLY A 1 105 ? -48.788 -29.092 67.815 1.00 39.09 105 GLY A CA 1
ATOM 798 C C . GLY A 1 105 ? -47.979 -27.846 67.469 1.00 39.09 105 GLY A C 1
ATOM 799 O O . GLY A 1 105 ? -47.139 -27.944 66.577 1.00 39.09 105 GLY A O 1
ATOM 800 N N . PRO A 1 106 ? -48.233 -26.674 68.079 1.00 53.44 106 PRO A N 1
ATOM 801 C CA . PRO A 1 106 ? -47.571 -25.439 67.677 1.00 53.44 106 PRO A CA 1
ATOM 802 C C . PRO A 1 106 ? -46.323 -25.141 68.529 1.00 53.44 106 PRO A C 1
ATOM 804 O O . PRO A 1 106 ? -46.135 -25.753 69.582 1.00 53.44 106 PRO A O 1
ATOM 807 N N . TRP A 1 107 ? -45.590 -24.106 68.088 1.00 36.47 107 TRP A N 1
ATOM 808 C CA . TRP A 1 107 ? -44.621 -23.259 68.822 1.00 36.47 107 TRP A CA 1
ATOM 809 C C . TRP A 1 107 ? -43.133 -23.653 68.724 1.00 36.47 107 TRP A C 1
ATOM 811 O O . TRP A 1 107 ? -42.837 -24.839 68.572 1.00 36.47 107 TRP A O 1
ATOM 821 N N . PRO A 1 108 ? -42.178 -22.698 68.834 1.00 62.62 108 PRO A N 1
ATOM 822 C CA . PRO A 1 108 ? -42.295 -21.279 69.216 1.00 62.62 108 PRO A CA 1
ATOM 823 C C . PRO A 1 108 ? -42.095 -20.259 68.082 1.00 62.62 108 PRO A C 1
ATOM 825 O O . PRO A 1 108 ? -41.616 -20.641 66.991 1.00 62.62 108 PRO A O 1
#

pLDDT: mean 78.59, std 23.23, range [35.41, 98.62]

Sequence (108 aa):
SAALAFEGAQRLYDAGNIVELDLLREQARLGDARCALTSAEVSLRMEREDLNQLLGLWGPLGERWQPASQGPLPTADLGEGSVRGRTTGGWHEPRPGNQAPRDHGPWP

Secondary structure (DSSP, 8-state):
-HHHHHHHHHHHHHTTSS-HHHHHHHHHHHHHHHHHHHHHHHHHHHHHHHHHHHTT--THHHHH--PPP-PPP------TTS----------PPPP------------